Protein AF-A0A2N2D335-F1 (afdb_monomer_lite)

Secondary structure (DSSP, 8-state):
--B-TTT--BS---EEEEEEE-SSSEEEEEEE-SSHHHHHHHHHHHHHHHHHHHHHHHHHHHHHHHHHHHTTSSS-HHHHHHHHHHHHHHHHHHS-PPPHHHHHHH-HHHHHHHHHHHHHHHHHHHHHHHHHHHH-

Structure (mmCIF, N/CA/C/O backbone):
data_AF-A0A2N2D335-F1
#
_entry.id   AF-A0A2N2D335-F1
#
loop_
_atom_site.group_PDB
_atom_site.id
_atom_site.type_symbol
_atom_site.label_atom_id
_atom_site.label_alt_id
_atom_site.label_comp_id
_atom_site.label_asym_id
_atom_site.label_entity_id
_atom_site.label_seq_id
_atom_site.pdbx_PDB_ins_code
_atom_site.Cartn_x
_atom_site.Cartn_y
_atom_site.Cartn_z
_atom_site.occupancy
_atom_site.B_iso_or_equiv
_atom_site.auth_seq_id
_atom_site.auth_comp_id
_atom_site.auth_asym_id
_atom_site.auth_atom_id
_atom_site.pdbx_PDB_model_num
ATOM 1 N N . MET A 1 1 ? -6.317 -11.931 22.186 1.00 62.03 1 MET A N 1
ATOM 2 C CA . MET A 1 1 ? -6.457 -10.500 22.528 1.00 62.03 1 MET A CA 1
ATOM 3 C C . MET A 1 1 ? -6.885 -9.747 21.286 1.00 62.03 1 MET A C 1
ATOM 5 O O . MET A 1 1 ? -6.186 -9.820 20.280 1.00 62.03 1 MET A O 1
ATOM 9 N N . THR A 1 2 ? -8.037 -9.089 21.341 1.00 86.69 2 THR A N 1
ATOM 10 C CA . THR A 1 2 ? -8.533 -8.193 20.288 1.00 86.69 2 THR A CA 1
ATOM 11 C C . THR A 1 2 ? -7.711 -6.905 20.291 1.00 86.69 2 THR A C 1
ATOM 13 O O . THR A 1 2 ? -7.331 -6.402 21.351 1.00 86.69 2 THR A O 1
ATOM 16 N N . LYS A 1 3 ? -7.369 -6.394 19.104 1.00 93.50 3 LYS A N 1
ATOM 17 C CA . LYS A 1 3 ? -6.548 -5.187 18.947 1.00 93.50 3 LYS A CA 1
ATOM 18 C C . LYS A 1 3 ? -7.247 -4.184 18.047 1.00 93.50 3 LYS A C 1
ATOM 20 O O . LYS A 1 3 ? -7.851 -4.573 17.054 1.00 93.50 3 LYS A O 1
ATOM 25 N N . CYS A 1 4 ? -7.111 -2.899 18.365 1.00 94.94 4 CYS A N 1
ATOM 26 C CA . CYS A 1 4 ? -7.604 -1.817 17.521 1.00 94.94 4 CYS A CA 1
ATOM 27 C C . CYS A 1 4 ? -6.955 -1.885 16.131 1.00 94.94 4 CYS A C 1
ATOM 29 O O . CYS A 1 4 ? -5.730 -1.807 16.019 1.00 94.94 4 CYS A O 1
ATOM 31 N N . ALA A 1 5 ? -7.764 -1.955 15.076 1.00 95.31 5 ALA A N 1
ATOM 32 C CA . ALA A 1 5 ? -7.294 -2.060 13.699 1.00 95.31 5 ALA A CA 1
ATOM 33 C C . ALA A 1 5 ? -6.491 -0.830 13.243 1.00 95.31 5 ALA A C 1
ATOM 35 O O . ALA A 1 5 ? -5.614 -0.949 12.393 1.00 95.31 5 ALA A O 1
ATOM 36 N N . TYR A 1 6 ? -6.741 0.349 13.822 1.00 96.62 6 TYR A N 1
ATOM 37 C CA . TYR A 1 6 ? -6.032 1.575 13.454 1.00 96.62 6 TYR A CA 1
ATOM 38 C C . TYR A 1 6 ? -4.702 1.754 14.196 1.00 96.62 6 TYR A C 1
ATOM 40 O O . TYR A 1 6 ? -3.648 1.895 13.572 1.00 96.62 6 TYR A O 1
ATOM 48 N N . CYS A 1 7 ? -4.744 1.757 15.533 1.00 95.69 7 CYS A N 1
ATOM 49 C CA . CYS A 1 7 ? -3.607 2.128 16.385 1.00 95.69 7 CYS A CA 1
ATOM 50 C C . CYS A 1 7 ? -2.917 0.945 17.081 1.00 95.69 7 CYS A C 1
ATOM 52 O O . CYS A 1 7 ? -1.893 1.151 17.733 1.00 95.69 7 CYS A O 1
ATOM 54 N N . ASN A 1 8 ? -3.449 -0.275 16.935 1.00 95.31 8 ASN A N 1
ATOM 55 C CA . ASN A 1 8 ? -2.905 -1.516 17.498 1.00 95.31 8 ASN A CA 1
ATOM 56 C C . ASN A 1 8 ? -2.914 -1.599 19.040 1.00 95.31 8 ASN A C 1
ATOM 58 O O . ASN A 1 8 ? -2.165 -2.377 19.630 1.00 95.31 8 ASN A O 1
ATOM 62 N N . LYS A 1 9 ? -3.753 -0.797 19.711 1.00 94.25 9 LYS A N 1
ATOM 63 C CA . LYS A 1 9 ? -3.988 -0.897 21.162 1.00 94.25 9 LYS A CA 1
ATOM 64 C C . LYS A 1 9 ? -4.703 -2.215 21.495 1.00 94.25 9 LYS A C 1
ATOM 66 O O . LYS A 1 9 ? -5.620 -2.590 20.765 1.00 94.25 9 LYS A O 1
ATOM 71 N N . SER A 1 10 ? -4.278 -2.906 22.553 1.00 93.50 10 SER A N 1
ATOM 72 C CA . SER A 1 10 ? -4.889 -4.158 23.020 1.00 93.50 10 SER A CA 1
ATOM 73 C C . SER A 1 10 ? -6.181 -3.926 23.808 1.00 93.50 10 SER A C 1
ATOM 75 O O . SER A 1 10 ? -6.485 -2.793 24.187 1.00 93.50 10 SER A O 1
ATOM 77 N N . ASP A 1 11 ? -6.901 -5.024 24.047 1.00 90.06 11 ASP A N 1
ATOM 78 C CA . ASP A 1 11 ? -8.034 -5.128 24.977 1.00 90.06 11 ASP A CA 1
ATOM 79 C C . ASP A 1 11 ? -9.208 -4.231 24.569 1.00 90.06 11 ASP A C 1
ATOM 81 O O . ASP A 1 11 ? -9.671 -3.361 25.303 1.00 90.06 11 ASP A O 1
ATOM 85 N N . VAL A 1 12 ? -9.651 -4.436 23.326 1.00 91.38 12 VAL A N 1
ATOM 86 C CA . VAL A 1 12 ? -10.709 -3.657 22.678 1.00 91.38 12 VAL A CA 1
ATOM 87 C C . VAL A 1 12 ? -11.931 -4.531 22.428 1.00 91.38 12 VAL A C 1
ATOM 89 O O . VAL A 1 12 ? -11.823 -5.572 21.784 1.00 91.38 12 VAL A O 1
ATOM 92 N N . GLU A 1 13 ? -13.098 -4.089 22.879 1.00 88.69 13 GLU A N 1
ATOM 93 C CA . GLU A 1 13 ? -14.353 -4.835 22.714 1.00 88.69 13 GLU A CA 1
ATOM 94 C C . GLU A 1 13 ? -15.239 -4.272 21.595 1.00 88.69 13 GLU A C 1
ATOM 96 O O . GLU A 1 13 ? -15.959 -5.025 20.938 1.00 88.69 13 GLU A O 1
ATOM 101 N N . SER A 1 14 ? -15.151 -2.966 21.326 1.00 94.06 14 SER A N 1
ATOM 102 C CA . SER A 1 14 ? -15.949 -2.312 20.288 1.00 94.06 14 SER A CA 1
ATOM 103 C C . SER A 1 14 ? -15.560 -2.802 18.896 1.00 94.06 14 SER A C 1
ATOM 105 O O . SER A 1 14 ? -14.374 -2.858 18.555 1.00 94.06 14 SER A O 1
ATOM 107 N N . ARG A 1 15 ? -16.572 -3.123 18.083 1.00 95.00 15 ARG A N 1
ATOM 108 C CA . ARG A 1 15 ? -16.418 -3.640 16.720 1.00 95.00 15 ARG A CA 1
ATOM 109 C C . ARG A 1 15 ? -17.351 -2.941 15.739 1.00 95.00 15 ARG A C 1
ATOM 111 O O . ARG A 1 15 ? -18.461 -2.563 16.104 1.00 95.00 15 ARG A O 1
ATOM 118 N N . VAL A 1 16 ? -16.913 -2.838 14.494 1.00 95.62 16 VAL A N 1
ATOM 119 C CA . VAL A 1 16 ? -17.704 -2.373 13.353 1.00 95.62 16 VAL A CA 1
ATOM 120 C C . VAL A 1 16 ? -17.480 -3.327 12.185 1.00 95.62 16 VAL A C 1
ATOM 122 O O . VAL A 1 16 ? -16.367 -3.819 12.008 1.00 95.62 16 VAL A O 1
ATOM 125 N N . SER A 1 17 ? -18.522 -3.595 11.402 1.00 95.88 17 SER A N 1
ATOM 126 C CA . SER A 1 17 ? -18.404 -4.371 10.167 1.00 95.88 17 SER A CA 1
ATOM 127 C C . SER A 1 17 ? -18.456 -3.415 8.983 1.00 95.88 17 SER A C 1
ATOM 129 O O . SER A 1 17 ? -19.416 -2.656 8.849 1.00 95.88 17 SER A O 1
ATOM 131 N N . ILE A 1 18 ? -17.406 -3.402 8.163 1.00 95.25 18 ILE A N 1
ATOM 132 C CA . ILE A 1 18 ? -17.274 -2.482 7.028 1.00 95.25 18 ILE A CA 1
ATOM 133 C C . ILE A 1 18 ? -17.039 -3.290 5.756 1.00 95.25 18 ILE A C 1
ATOM 135 O O . ILE A 1 18 ? -16.137 -4.128 5.696 1.00 95.25 18 ILE A O 1
ATOM 139 N N . ASN A 1 19 ? -17.813 -2.997 4.711 1.00 94.88 19 ASN A N 1
ATOM 140 C CA . ASN A 1 19 ? -17.612 -3.576 3.388 1.00 94.88 19 ASN A CA 1
ATOM 141 C C . ASN A 1 19 ? -16.375 -2.956 2.723 1.00 94.88 19 ASN A C 1
ATOM 143 O O . ASN A 1 19 ? -16.421 -1.823 2.239 1.00 94.88 19 ASN A O 1
ATOM 147 N N . THR A 1 20 ? -15.250 -3.670 2.704 1.00 94.12 20 THR A N 1
ATOM 148 C CA . THR A 1 20 ? -13.989 -3.161 2.142 1.00 94.12 20 THR A CA 1
ATOM 149 C C . THR A 1 20 ? -13.161 -4.262 1.483 1.00 94.12 20 THR A C 1
ATOM 151 O O . THR A 1 20 ? -13.501 -5.446 1.547 1.00 94.12 20 THR A O 1
ATOM 154 N N . TRP A 1 21 ? -12.090 -3.878 0.787 1.00 90.88 21 TRP A N 1
ATOM 155 C CA . TRP A 1 21 ? -11.213 -4.819 0.090 1.00 90.88 21 TRP A CA 1
ATOM 156 C C . TRP A 1 21 ? -10.351 -5.629 1.056 1.00 90.88 21 TRP A C 1
ATOM 158 O O . TRP A 1 21 ? -9.697 -5.075 1.937 1.00 90.88 21 TRP A O 1
ATOM 168 N N . ASP A 1 22 ? -10.289 -6.940 0.838 1.00 85.50 22 ASP A N 1
ATOM 169 C CA . ASP A 1 22 ? -9.398 -7.870 1.552 1.00 85.50 22 ASP A CA 1
ATOM 170 C C . ASP A 1 22 ? -8.152 -8.261 0.728 1.00 85.50 22 ASP A C 1
ATOM 172 O O . ASP A 1 22 ? -7.386 -9.143 1.108 1.00 85.50 22 ASP A O 1
ATOM 176 N N . GLY A 1 23 ? -7.952 -7.618 -0.426 1.00 77.44 23 GLY A N 1
ATOM 177 C CA . GLY A 1 23 ? -6.904 -7.942 -1.399 1.00 77.44 23 GLY A CA 1
ATOM 178 C C . GLY A 1 23 ? -7.362 -8.841 -2.553 1.00 77.44 23 GLY A C 1
ATOM 179 O O . GLY A 1 23 ? -6.722 -8.827 -3.600 1.00 77.44 23 GLY A O 1
ATOM 180 N N . LEU A 1 24 ? -8.486 -9.549 -2.417 1.00 80.62 24 LEU A N 1
ATOM 181 C CA . LEU A 1 24 ? -9.087 -10.370 -3.478 1.00 80.62 24 LEU A CA 1
ATOM 182 C C . LEU A 1 24 ? -10.418 -9.787 -3.967 1.00 80.62 24 LEU A C 1
ATOM 184 O O . LEU A 1 24 ? -10.712 -9.808 -5.161 1.00 80.62 24 LEU A O 1
ATOM 188 N N . GLY A 1 25 ? -11.220 -9.240 -3.056 1.00 85.94 25 GLY A N 1
ATOM 189 C CA . GLY A 1 25 ? -12.528 -8.676 -3.362 1.00 85.94 25 GLY A CA 1
ATOM 190 C C . GLY A 1 25 ? -13.073 -7.817 -2.229 1.00 85.94 25 GLY A C 1
ATOM 191 O O . GLY A 1 25 ? -12.456 -7.680 -1.174 1.00 85.94 25 GLY A O 1
ATOM 192 N N . ARG A 1 26 ? -14.248 -7.221 -2.452 1.00 90.31 26 ARG A N 1
ATOM 193 C CA . ARG A 1 26 ? -14.984 -6.516 -1.399 1.00 90.31 26 ARG A CA 1
ATOM 194 C C . ARG A 1 26 ? -15.819 -7.500 -0.600 1.00 90.31 26 ARG A C 1
ATOM 196 O O . ARG A 1 26 ? -16.618 -8.232 -1.182 1.00 90.31 26 ARG A O 1
ATOM 203 N N . ARG A 1 27 ? -15.639 -7.493 0.715 1.00 93.00 27 ARG A N 1
ATOM 204 C CA . ARG A 1 27 ? -16.410 -8.287 1.673 1.00 93.00 27 ARG A CA 1
ATOM 205 C C . ARG A 1 27 ? -16.574 -7.493 2.960 1.00 93.00 27 ARG A C 1
ATOM 207 O O . ARG A 1 27 ? -15.800 -6.569 3.216 1.00 93.00 27 ARG A O 1
ATOM 214 N N . ASP A 1 28 ? -17.567 -7.862 3.752 1.00 94.06 28 ASP A N 1
ATOM 215 C CA . ASP A 1 28 ? -17.723 -7.309 5.092 1.00 94.06 28 ASP A CA 1
ATOM 216 C C . ASP A 1 28 ? -16.590 -7.831 5.977 1.00 94.06 28 ASP A C 1
ATOM 218 O O . ASP A 1 28 ? -16.331 -9.035 6.046 1.00 94.06 28 ASP A O 1
ATOM 222 N N . GLN A 1 29 ? -15.861 -6.899 6.584 1.00 91.62 29 GLN A N 1
ATOM 223 C CA . GLN A 1 29 ? -14.736 -7.172 7.464 1.00 91.62 29 GLN A CA 1
ATOM 224 C C . GLN A 1 29 ? -14.996 -6.530 8.820 1.00 91.62 29 GLN A C 1
ATOM 226 O O . GLN A 1 29 ? -15.347 -5.351 8.903 1.00 91.62 29 GLN A O 1
ATOM 231 N N . ASP A 1 30 ? -14.781 -7.307 9.877 1.00 93.12 30 ASP A N 1
ATOM 232 C CA . ASP A 1 30 ? -14.923 -6.827 11.244 1.00 93.12 30 ASP A CA 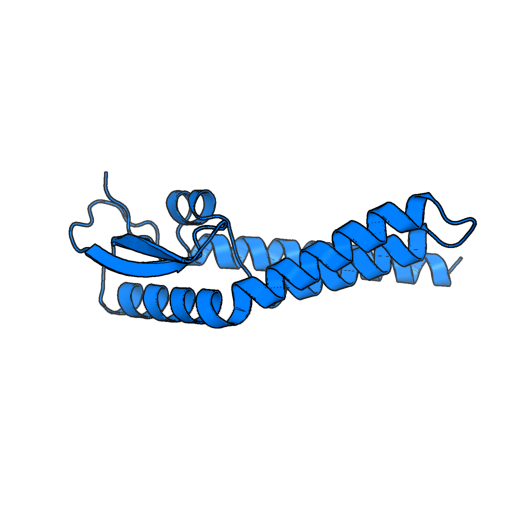1
ATOM 233 C C . ASP A 1 30 ? -13.632 -6.145 11.708 1.00 93.12 30 ASP A C 1
ATOM 235 O O . ASP A 1 30 ? -12.556 -6.750 11.755 1.00 93.12 30 ASP A O 1
ATOM 239 N N . PHE A 1 31 ? -13.752 -4.879 12.098 1.00 94.19 31 PHE A N 1
ATOM 240 C CA . PHE A 1 31 ? -12.675 -4.078 12.662 1.00 94.19 31 PHE A CA 1
ATOM 241 C C . PHE A 1 31 ? -12.972 -3.735 14.117 1.00 94.19 31 PHE A C 1
ATOM 243 O O . PHE A 1 31 ? -14.050 -3.245 14.451 1.00 94.19 31 PHE A O 1
ATOM 250 N N . TYR A 1 32 ? -11.985 -3.936 14.988 1.00 95.69 32 TYR A N 1
ATOM 251 C CA . TYR A 1 32 ? -12.042 -3.475 16.374 1.00 95.69 32 TYR A CA 1
ATOM 252 C C . TYR A 1 32 ? -11.473 -2.057 16.487 1.00 95.69 32 TYR A C 1
ATOM 254 O O . TYR A 1 32 ? -10.471 -1.741 15.839 1.00 95.69 32 TYR A O 1
ATOM 262 N N . TYR A 1 33 ? -12.059 -1.205 17.329 1.00 96.00 33 TYR A N 1
ATOM 263 C CA . TYR A 1 33 ? -11.635 0.193 17.487 1.00 96.00 33 TYR A CA 1
ATOM 264 C C . TYR A 1 33 ? -11.696 0.665 18.945 1.00 96.00 33 TYR A C 1
ATOM 266 O O . TYR A 1 33 ? -12.579 0.279 19.697 1.00 96.00 33 TYR A O 1
ATOM 274 N N . CYS A 1 34 ? -10.751 1.511 19.367 1.00 95.38 34 CYS A N 1
ATOM 275 C CA . CYS A 1 34 ? -10.652 1.950 20.769 1.00 95.38 34 CYS A CA 1
ATOM 276 C C . CYS A 1 34 ? -11.247 3.339 21.058 1.00 95.38 34 CYS A C 1
ATOM 278 O O . CYS A 1 34 ? -11.272 3.757 22.212 1.00 95.38 34 CYS A O 1
ATOM 280 N N . SER A 1 35 ? -11.634 4.094 20.029 1.00 95.56 35 SER A N 1
ATOM 281 C CA . SER A 1 35 ? -12.255 5.418 20.151 1.00 95.56 35 SER A CA 1
ATOM 282 C C . SER A 1 35 ? -12.968 5.802 18.857 1.00 95.56 35 SER A C 1
ATOM 284 O O . SER A 1 35 ? -12.612 5.296 17.791 1.00 95.56 35 SER A O 1
ATOM 286 N N . ASP A 1 36 ? -13.894 6.759 18.927 1.00 96.62 36 ASP A N 1
ATOM 287 C CA . ASP A 1 36 ? -14.615 7.284 17.753 1.00 96.62 36 ASP A CA 1
ATOM 288 C C . ASP A 1 36 ? -13.692 7.956 16.729 1.00 96.62 36 ASP A C 1
ATOM 290 O O . ASP A 1 36 ? -14.029 8.086 15.556 1.00 96.62 36 ASP A O 1
ATOM 294 N N . VAL A 1 37 ? -12.512 8.404 17.168 1.00 96.81 37 VAL A N 1
ATOM 295 C CA . VAL A 1 37 ? -11.467 8.907 16.268 1.00 96.81 37 VAL A CA 1
ATOM 296 C C . VAL A 1 37 ? -10.873 7.753 15.463 1.00 96.81 37 VAL A C 1
ATOM 298 O O . VAL A 1 37 ? -10.743 7.860 14.253 1.00 96.81 37 VAL A O 1
ATOM 301 N N . CYS A 1 38 ? -10.554 6.627 16.112 1.00 96.50 38 CYS A N 1
ATOM 302 C CA . CYS A 1 38 ? -10.039 5.454 15.402 1.00 96.50 38 CYS A CA 1
ATOM 303 C C . CYS A 1 38 ? -11.091 4.848 14.471 1.00 96.50 38 CYS A C 1
ATOM 305 O O . CYS A 1 38 ? -10.721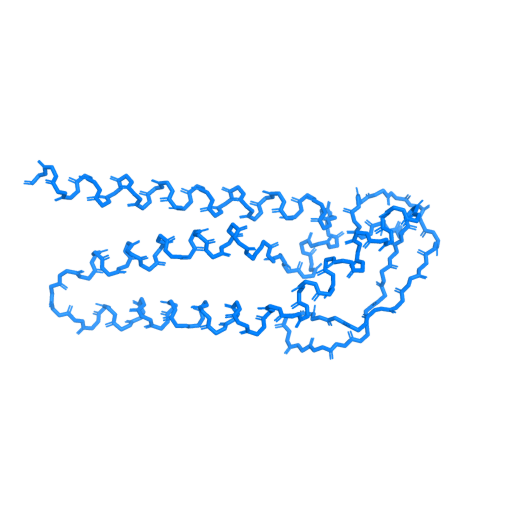 4.365 13.411 1.00 96.50 38 CYS A O 1
ATOM 307 N N . LEU A 1 39 ? -12.370 4.867 14.860 1.00 97.12 39 LEU A N 1
ATOM 308 C CA . LEU A 1 39 ? -13.465 4.411 14.005 1.00 97.12 39 LEU A CA 1
ATOM 309 C C . LEU A 1 39 ? -13.522 5.222 12.707 1.00 97.12 39 LEU A C 1
ATOM 311 O O . LEU A 1 39 ? -13.420 4.636 11.634 1.00 97.12 39 LEU A O 1
ATOM 315 N N . ARG A 1 40 ? -13.576 6.556 12.817 1.00 97.75 40 ARG A N 1
ATOM 316 C CA . ARG A 1 40 ? -13.584 7.456 11.655 1.00 97.75 40 ARG A CA 1
ATOM 317 C C . ARG A 1 40 ? -12.388 7.231 10.738 1.00 97.75 40 ARG A C 1
ATOM 319 O O . ARG A 1 40 ? -12.549 7.084 9.540 1.00 97.75 40 ARG A O 1
ATOM 326 N N . GLU A 1 41 ? -11.194 7.093 11.304 1.00 97.81 41 GLU A N 1
ATOM 327 C CA . GLU A 1 41 ? -9.988 6.826 10.515 1.00 97.81 41 GLU A CA 1
ATOM 328 C C . GLU A 1 41 ? -10.018 5.460 9.797 1.00 97.81 41 GLU A C 1
ATOM 330 O O . GLU A 1 41 ? -9.466 5.319 8.705 1.00 97.81 41 GLU A O 1
ATOM 335 N N . ILE A 1 42 ? -10.647 4.437 10.391 1.00 96.75 42 ILE A N 1
ATOM 336 C CA . ILE A 1 42 ? -10.844 3.128 9.744 1.00 96.75 42 ILE A CA 1
ATOM 337 C C . ILE A 1 42 ? -11.852 3.250 8.599 1.00 96.75 42 ILE A C 1
ATOM 339 O O . ILE A 1 42 ? -11.624 2.670 7.535 1.00 96.75 42 ILE A O 1
ATOM 343 N N . GLU A 1 43 ? -12.947 3.980 8.807 1.00 97.38 43 GLU A N 1
ATOM 344 C CA . GLU A 1 43 ? -13.974 4.238 7.793 1.00 97.38 43 GLU A CA 1
ATOM 345 C C . GLU A 1 43 ? -13.392 5.024 6.616 1.00 97.38 43 GLU A C 1
ATOM 347 O O . GLU A 1 43 ? -13.468 4.548 5.483 1.00 97.38 43 GLU A O 1
ATOM 352 N N . ASP A 1 44 ? -12.698 6.132 6.884 1.00 97.75 44 ASP A N 1
ATOM 353 C CA . ASP A 1 44 ? -12.035 6.969 5.879 1.00 97.75 44 ASP A CA 1
ATOM 354 C C . ASP A 1 44 ? -11.002 6.164 5.078 1.00 97.75 44 ASP A C 1
ATOM 356 O O . ASP A 1 44 ? -10.950 6.222 3.845 1.00 97.75 44 ASP A O 1
ATOM 360 N N . PHE A 1 45 ? -10.185 5.354 5.763 1.00 96.50 45 PHE A N 1
ATOM 361 C CA . PHE A 1 45 ? -9.232 4.470 5.097 1.00 96.50 45 PHE A CA 1
ATOM 362 C C . PHE A 1 45 ? -9.940 3.422 4.231 1.00 96.50 45 PHE A C 1
ATOM 364 O O . PHE A 1 45 ? -9.530 3.178 3.094 1.00 96.50 45 PHE A O 1
ATOM 371 N N . SER A 1 46 ? -11.010 2.812 4.740 1.00 95.88 46 SER A N 1
ATOM 372 C CA . SER A 1 46 ? -11.780 1.793 4.023 1.00 95.88 46 SER A CA 1
ATOM 373 C C . SER A 1 46 ? -12.475 2.369 2.795 1.00 95.88 46 SER A C 1
ATOM 375 O O . SER A 1 46 ? -12.464 1.746 1.732 1.00 95.88 46 SER A O 1
ATOM 377 N N . GLU A 1 47 ? -13.025 3.576 2.897 1.00 96.75 47 GLU A N 1
ATOM 378 C CA . GLU A 1 47 ? -13.599 4.296 1.770 1.00 96.75 47 GLU A CA 1
ATOM 379 C C . GLU A 1 47 ? -12.526 4.627 0.726 1.00 96.75 47 GLU A C 1
ATOM 381 O O . GLU A 1 47 ? -12.702 4.352 -0.466 1.00 96.75 47 GLU A O 1
ATOM 386 N N . TYR A 1 48 ? -11.369 5.123 1.166 1.00 96.25 48 TYR A N 1
ATOM 387 C CA . TYR A 1 48 ? -10.254 5.430 0.280 1.00 96.25 48 TYR A CA 1
ATOM 388 C C . TYR A 1 48 ? -9.751 4.189 -0.477 1.00 96.25 48 TYR A C 1
ATOM 390 O O . TYR A 1 48 ? -9.554 4.237 -1.700 1.00 96.25 48 TYR A O 1
ATOM 398 N N . VAL A 1 49 ? -9.605 3.059 0.223 1.00 95.12 49 VAL A N 1
ATOM 399 C CA . VAL A 1 49 ? -9.300 1.747 -0.365 1.00 95.12 49 VAL A CA 1
ATOM 400 C C . VAL A 1 49 ? -10.398 1.351 -1.350 1.00 95.12 49 VAL A C 1
ATOM 402 O O . VAL A 1 49 ? -10.108 0.988 -2.486 1.00 95.12 49 VAL A O 1
ATOM 405 N N . ASN A 1 50 ? -11.669 1.479 -0.983 1.00 94.44 50 ASN A N 1
ATOM 406 C CA . ASN A 1 50 ? -12.782 1.127 -1.855 1.00 94.44 50 ASN A CA 1
ATOM 407 C C . ASN A 1 50 ? -12.785 1.902 -3.170 1.00 94.44 50 ASN A C 1
ATOM 409 O O . ASN A 1 50 ? -13.016 1.294 -4.221 1.00 94.44 50 ASN A O 1
ATOM 413 N N . GLN A 1 51 ? -12.514 3.202 -3.131 1.00 95.25 51 GLN A N 1
ATOM 414 C CA . GLN A 1 51 ? -12.490 4.051 -4.318 1.00 95.25 51 GLN A CA 1
ATOM 415 C C . GLN A 1 51 ? -11.272 3.776 -5.217 1.00 95.25 51 GLN A C 1
ATOM 417 O O . GLN A 1 51 ? -11.363 3.912 -6.440 1.00 95.25 51 GLN A O 1
ATOM 422 N N . ASN A 1 52 ? -10.134 3.369 -4.641 1.00 95.50 52 ASN A N 1
ATOM 423 C CA . ASN A 1 52 ? -8.852 3.375 -5.351 1.00 95.50 52 ASN A CA 1
ATOM 424 C C . ASN A 1 52 ? -8.178 2.003 -5.521 1.00 95.50 52 ASN A C 1
ATOM 426 O O . ASN A 1 52 ? -7.317 1.881 -6.392 1.00 95.50 52 ASN A O 1
ATOM 430 N N . ALA A 1 53 ? -8.568 0.960 -4.781 1.00 91.31 53 ALA A N 1
ATOM 431 C CA . ALA A 1 53 ? -7.906 -0.351 -4.802 1.00 91.31 53 ALA A CA 1
ATOM 432 C C . ALA A 1 53 ? -7.843 -0.964 -6.206 1.00 91.31 53 ALA A C 1
ATOM 434 O O . ALA A 1 53 ? -6.784 -1.416 -6.630 1.00 91.31 53 ALA A O 1
ATOM 435 N N . LYS A 1 54 ? -8.939 -0.903 -6.978 1.00 91.12 54 LYS A N 1
ATOM 436 C CA . LYS A 1 54 ? -8.941 -1.396 -8.369 1.00 91.12 54 LYS A CA 1
ATOM 437 C C . LYS A 1 54 ? -7.923 -0.659 -9.238 1.00 91.12 54 LYS A C 1
ATOM 439 O O . LYS A 1 54 ? -7.207 -1.291 -10.004 1.00 91.12 54 LYS A O 1
ATOM 444 N N . ARG A 1 55 ? -7.845 0.672 -9.113 1.00 92.62 55 ARG A N 1
ATOM 445 C CA . ARG A 1 55 ? -6.890 1.492 -9.875 1.00 92.62 55 ARG A CA 1
ATOM 446 C C . ARG A 1 55 ? -5.458 1.131 -9.497 1.00 92.62 55 ARG A C 1
ATOM 448 O O . ARG A 1 55 ? -4.645 0.910 -10.384 1.00 92.62 55 ARG A O 1
ATOM 455 N N . PHE A 1 56 ? -5.178 1.016 -8.200 1.00 93.12 56 PHE A N 1
ATOM 456 C CA . PHE A 1 56 ? -3.877 0.585 -7.696 1.00 93.12 56 PHE A CA 1
ATOM 457 C C . PHE A 1 56 ? -3.472 -0.784 -8.258 1.00 93.12 56 PHE A C 1
ATOM 459 O O . PHE A 1 56 ? -2.394 -0.900 -8.831 1.00 93.12 56 PHE A O 1
ATOM 466 N N . LEU A 1 57 ? -4.353 -1.787 -8.182 1.00 91.75 57 LEU A N 1
ATOM 467 C CA . LEU A 1 57 ? -4.084 -3.131 -8.704 1.00 91.75 57 LEU A CA 1
ATOM 468 C C . LEU A 1 57 ? -3.822 -3.134 -10.214 1.00 91.75 57 LEU A C 1
ATOM 470 O O . LEU A 1 57 ? -2.899 -3.806 -10.666 1.00 91.75 57 LEU A O 1
ATOM 474 N N . VAL A 1 58 ? -4.584 -2.357 -10.990 1.00 93.38 58 VAL A N 1
ATOM 475 C CA . VAL A 1 58 ? -4.350 -2.210 -12.435 1.00 93.38 58 VAL A CA 1
ATOM 476 C C . VAL A 1 58 ? -2.980 -1.588 -12.705 1.00 93.38 58 VAL A C 1
ATOM 478 O O . VAL A 1 58 ? -2.234 -2.118 -13.522 1.00 93.38 58 VAL A O 1
ATOM 481 N N . PHE A 1 59 ? -2.612 -0.510 -12.005 1.00 94.25 59 PHE A N 1
ATOM 482 C CA . PHE A 1 59 ? -1.299 0.116 -12.181 1.00 94.25 59 PHE A CA 1
ATOM 483 C C . PHE A 1 59 ? -0.152 -0.823 -11.807 1.00 94.25 59 PHE A C 1
ATOM 485 O O . PHE A 1 59 ? 0.791 -0.951 -12.581 1.00 94.25 59 PHE A O 1
ATOM 492 N N . VAL A 1 60 ? -0.244 -1.515 -10.668 1.00 92.44 60 VAL A N 1
ATOM 493 C CA . VAL A 1 60 ? 0.757 -2.516 -10.267 1.00 92.44 60 VAL A CA 1
ATOM 494 C C . VAL A 1 60 ? 0.854 -3.625 -11.315 1.00 92.44 60 VAL A C 1
ATOM 496 O O . VAL A 1 60 ? 1.958 -3.987 -11.711 1.00 92.44 60 VAL A O 1
ATOM 499 N N . GLY A 1 61 ? -0.278 -4.117 -11.826 1.00 92.69 61 GLY A N 1
ATOM 500 C CA . GLY A 1 61 ? -0.307 -5.124 -12.886 1.00 92.69 61 GLY A CA 1
ATOM 501 C C . GLY A 1 61 ? 0.390 -4.662 -14.168 1.00 92.69 61 GLY A C 1
ATOM 502 O O . GLY A 1 61 ? 1.207 -5.397 -14.715 1.00 92.69 61 GLY A O 1
ATOM 503 N N . VAL A 1 62 ? 0.130 -3.429 -14.615 1.00 93.31 62 VAL A N 1
ATOM 504 C CA . VAL A 1 62 ? 0.791 -2.834 -15.791 1.00 93.31 62 VAL A CA 1
ATOM 505 C C . VAL A 1 62 ? 2.297 -2.680 -15.564 1.00 93.31 62 VAL A C 1
ATOM 507 O O . VAL A 1 62 ? 3.078 -3.013 -16.454 1.00 93.31 62 VAL A O 1
ATOM 510 N N . ILE A 1 63 ? 2.717 -2.234 -14.377 1.00 92.88 63 ILE A N 1
ATOM 511 C CA . ILE A 1 63 ? 4.135 -2.097 -14.009 1.00 92.88 63 ILE A CA 1
ATOM 512 C C . ILE A 1 63 ? 4.832 -3.459 -14.060 1.00 92.88 63 ILE A C 1
ATOM 514 O O . ILE A 1 63 ? 5.830 -3.605 -14.763 1.00 92.88 63 ILE A O 1
ATOM 518 N N . VAL A 1 64 ? 4.290 -4.472 -13.380 1.00 91.31 64 VAL A N 1
ATOM 519 C CA . VAL A 1 64 ? 4.867 -5.826 -13.362 1.00 91.31 64 VAL A CA 1
ATOM 520 C C . VAL A 1 64 ? 4.946 -6.397 -14.776 1.00 91.31 64 VAL A C 1
ATOM 522 O O . VAL A 1 64 ? 5.987 -6.909 -15.176 1.00 91.31 64 VAL A O 1
ATOM 525 N N . LEU A 1 65 ? 3.884 -6.247 -15.569 1.00 90.88 65 LEU A N 1
ATOM 526 C CA . LEU A 1 65 ? 3.860 -6.708 -16.952 1.00 90.88 65 LEU A CA 1
ATOM 527 C C . LEU A 1 65 ? 4.933 -6.008 -17.804 1.00 90.88 65 LEU A C 1
ATOM 529 O O . LEU A 1 65 ? 5.641 -6.670 -18.562 1.00 90.88 65 LEU A O 1
ATOM 533 N N . SER A 1 66 ? 5.107 -4.693 -17.638 1.00 87.94 66 SER A N 1
ATOM 534 C CA . SER A 1 66 ? 6.147 -3.930 -18.339 1.00 87.94 66 SER A CA 1
ATOM 535 C C . SER A 1 66 ? 7.563 -4.405 -17.995 1.00 87.94 66 SER A C 1
ATOM 537 O O . SER A 1 66 ? 8.405 -4.506 -18.885 1.00 87.94 66 SER A O 1
ATOM 539 N N . MET A 1 67 ? 7.805 -4.774 -16.731 1.00 85.69 67 MET A N 1
ATOM 540 C CA . MET A 1 67 ? 9.086 -5.321 -16.279 1.00 85.69 67 MET A CA 1
ATOM 541 C C . MET A 1 67 ? 9.334 -6.728 -16.830 1.00 85.69 67 MET A C 1
ATOM 543 O O . MET A 1 67 ? 10.467 -7.083 -17.127 1.00 85.69 67 MET A O 1
ATOM 547 N N . VAL A 1 68 ? 8.294 -7.548 -16.999 1.00 87.19 68 VAL A N 1
ATOM 548 C CA . VAL A 1 68 ? 8.440 -8.872 -17.622 1.00 87.19 68 VAL A CA 1
ATOM 549 C C . VAL A 1 68 ? 8.801 -8.725 -19.102 1.00 87.19 68 VAL A C 1
ATOM 551 O O . VAL A 1 68 ? 9.759 -9.348 -19.557 1.00 87.19 68 VAL A O 1
ATOM 554 N N . PHE A 1 69 ? 8.095 -7.865 -19.842 1.00 86.12 69 PHE A N 1
ATOM 555 C CA . PHE A 1 69 ? 8.349 -7.664 -21.272 1.00 86.12 69 PHE A CA 1
ATOM 556 C C . PHE A 1 69 ? 9.698 -7.005 -21.577 1.00 86.12 69 PHE A C 1
ATOM 558 O O . PHE A 1 69 ? 10.280 -7.301 -22.620 1.00 86.12 69 PHE A O 1
ATOM 565 N N . SER A 1 70 ? 10.232 -6.162 -20.685 1.00 84.06 70 SER A N 1
ATOM 566 C CA . SER A 1 70 ? 11.535 -5.520 -20.903 1.00 84.06 70 SER A CA 1
ATOM 567 C C . SER A 1 70 ? 12.695 -6.520 -20.977 1.00 84.06 70 SER A C 1
ATOM 569 O O . SER A 1 70 ? 13.672 -6.248 -21.667 1.00 84.06 70 SER A O 1
ATOM 571 N N . ASN A 1 71 ? 12.570 -7.704 -20.366 1.00 78.31 71 ASN A N 1
ATOM 572 C CA . ASN A 1 71 ? 13.574 -8.772 -20.466 1.00 78.31 71 ASN A CA 1
ATOM 573 C C . ASN A 1 71 ? 13.684 -9.380 -21.877 1.00 78.31 71 ASN A C 1
ATOM 575 O O . ASN A 1 71 ? 14.694 -10.000 -22.196 1.00 78.31 71 ASN A O 1
ATOM 579 N N . GLY A 1 72 ? 12.654 -9.233 -22.717 1.00 78.31 72 GLY A N 1
ATOM 580 C CA . GLY A 1 72 ? 12.635 -9.762 -24.085 1.00 78.31 72 GLY A CA 1
ATOM 581 C C . GLY A 1 72 ? 13.117 -8.779 -25.156 1.00 78.31 72 GLY A C 1
ATOM 582 O O . GLY A 1 72 ? 13.145 -9.143 -26.331 1.00 78.31 72 GLY A O 1
ATOM 583 N N . LEU A 1 73 ? 13.457 -7.538 -24.787 1.00 76.75 73 LEU A N 1
ATOM 584 C CA . LEU A 1 73 ? 13.801 -6.471 -25.729 1.00 76.75 73 LEU A CA 1
ATOM 585 C C . LEU A 1 73 ? 15.324 -6.236 -25.792 1.00 76.75 73 LEU A C 1
ATOM 587 O O . LEU A 1 73 ? 15.963 -6.109 -24.747 1.00 76.75 73 LEU A O 1
ATOM 591 N N . PRO A 1 74 ? 15.927 -6.129 -26.993 1.00 71.25 74 PRO A N 1
ATOM 592 C CA . PRO A 1 74 ? 17.315 -5.698 -27.130 1.00 71.25 74 PRO A CA 1
ATOM 593 C C . PRO A 1 74 ? 17.453 -4.184 -26.866 1.00 71.25 74 PRO A C 1
ATOM 595 O O . PRO A 1 74 ? 16.779 -3.374 -27.499 1.00 71.25 74 PRO A O 1
ATOM 598 N N . GLY A 1 75 ? 18.366 -3.803 -25.962 1.00 73.38 75 GLY A N 1
ATOM 599 C CA . GLY A 1 75 ? 18.662 -2.405 -25.589 1.00 73.38 75 GLY A CA 1
ATOM 600 C C . GLY A 1 75 ? 17.834 -1.861 -24.409 1.00 73.38 75 GLY A C 1
ATOM 601 O O . GLY A 1 75 ? 16.804 -2.429 -24.077 1.00 73.38 75 GLY A O 1
ATOM 602 N N . ASN A 1 76 ? 18.321 -0.787 -23.756 1.00 69.62 76 ASN A N 1
ATOM 603 C CA . ASN A 1 76 ? 17.734 0.065 -22.684 1.00 69.62 76 ASN A CA 1
ATOM 604 C C . ASN A 1 76 ? 16.751 -0.550 -21.655 1.00 69.62 76 ASN A C 1
ATOM 606 O O . ASN A 1 76 ? 16.023 0.185 -20.983 1.00 69.62 76 ASN A O 1
ATOM 610 N N . ALA A 1 77 ? 16.745 -1.870 -21.466 1.00 79.44 77 ALA A N 1
ATOM 611 C CA . ALA A 1 77 ? 15.861 -2.561 -20.533 1.00 79.44 77 ALA A CA 1
ATOM 612 C C . ALA A 1 77 ? 16.042 -2.059 -19.091 1.00 79.44 77 ALA A C 1
ATOM 614 O O . ALA A 1 77 ? 15.064 -1.953 -18.354 1.00 79.44 77 ALA A O 1
ATOM 615 N N . SER A 1 78 ? 17.265 -1.660 -18.722 1.00 83.12 78 SER A N 1
ATOM 616 C CA . SER A 1 78 ? 17.574 -1.031 -17.432 1.00 83.12 78 SER A CA 1
ATOM 617 C C . SER A 1 78 ? 16.775 0.253 -17.201 1.00 83.12 78 SER A C 1
ATOM 619 O O . SER A 1 78 ? 16.195 0.434 -16.136 1.00 83.12 78 SER A O 1
ATOM 621 N N . LEU A 1 79 ? 16.673 1.117 -18.212 1.00 85.44 79 LEU A N 1
ATOM 622 C CA . LEU A 1 79 ? 15.980 2.401 -18.108 1.00 85.44 79 LEU A CA 1
ATOM 623 C C . LEU A 1 79 ? 14.460 2.201 -17.989 1.00 85.44 79 LEU A C 1
ATOM 625 O O . LEU A 1 79 ? 13.808 2.868 -17.189 1.00 85.44 79 LEU A O 1
ATOM 629 N N . ILE A 1 80 ? 13.898 1.228 -18.717 1.00 86.31 80 ILE A N 1
ATOM 630 C CA . ILE A 1 80 ? 12.477 0.855 -18.606 1.00 86.31 80 ILE A CA 1
ATOM 631 C C . ILE A 1 80 ? 12.161 0.345 -17.197 1.00 86.31 80 ILE A C 1
ATOM 633 O O . ILE A 1 80 ? 11.183 0.784 -16.591 1.00 86.31 80 ILE A O 1
ATOM 637 N N . VAL A 1 81 ? 12.994 -0.555 -16.664 1.00 88.44 81 VAL A N 1
ATOM 638 C CA . VAL A 1 81 ? 12.824 -1.099 -15.309 1.00 88.44 81 VAL A CA 1
ATOM 639 C C . VAL A 1 81 ? 12.921 0.013 -14.265 1.00 88.44 81 VAL A C 1
ATOM 641 O O . VAL A 1 81 ? 12.076 0.063 -13.373 1.00 88.44 81 VAL A O 1
ATOM 644 N N . SER A 1 82 ? 13.856 0.952 -14.415 1.00 90.50 82 SER A N 1
ATOM 645 C CA . SER A 1 82 ? 13.994 2.070 -13.479 1.00 90.50 82 SER A CA 1
ATOM 646 C C . SER A 1 82 ? 12.841 3.064 -13.522 1.00 90.50 82 SER A C 1
ATOM 648 O O . SER A 1 82 ? 12.353 3.492 -12.477 1.00 90.50 82 SER A O 1
ATOM 650 N N . ILE A 1 83 ? 12.323 3.396 -14.710 1.00 91.81 83 ILE A N 1
ATOM 651 C CA . ILE A 1 83 ? 11.105 4.215 -14.819 1.00 91.81 83 ILE A CA 1
ATOM 652 C C . ILE A 1 83 ? 9.924 3.490 -14.165 1.00 91.81 83 ILE A C 1
ATOM 654 O O . ILE A 1 83 ? 9.162 4.100 -13.413 1.00 91.81 83 ILE A O 1
ATOM 658 N N . ALA A 1 84 ? 9.773 2.188 -14.413 1.00 92.94 84 ALA A N 1
ATOM 659 C CA . ALA A 1 84 ? 8.716 1.384 -13.812 1.00 92.94 84 ALA A CA 1
ATOM 660 C C . ALA A 1 84 ? 8.839 1.339 -12.274 1.00 92.94 84 ALA A C 1
ATOM 662 O O . ALA A 1 84 ? 7.833 1.488 -11.574 1.00 92.94 84 ALA A O 1
ATOM 663 N N . GLY A 1 85 ? 10.061 1.217 -11.746 1.00 93.75 85 GLY A N 1
ATOM 664 C CA . GLY A 1 85 ? 10.367 1.307 -10.317 1.00 93.75 85 GLY A CA 1
ATOM 665 C C . GLY A 1 85 ? 10.023 2.675 -9.724 1.00 93.75 85 GLY A C 1
ATOM 666 O O . GLY A 1 85 ? 9.370 2.751 -8.682 1.00 93.75 85 GLY A O 1
ATOM 667 N N . LEU A 1 86 ? 10.360 3.765 -10.418 1.00 95.81 86 LEU A N 1
ATOM 668 C CA . LEU A 1 86 ? 10.035 5.124 -9.982 1.00 95.81 86 LEU A CA 1
ATOM 669 C C . LEU A 1 86 ? 8.518 5.332 -9.892 1.00 95.81 86 LEU A C 1
ATOM 671 O O . LEU A 1 86 ? 8.012 5.842 -8.889 1.00 95.81 86 LEU A O 1
ATOM 675 N N . ILE A 1 87 ? 7.782 4.892 -10.918 1.00 95.88 87 ILE A N 1
ATOM 676 C CA . ILE A 1 87 ? 6.316 4.945 -10.930 1.00 95.88 87 ILE A CA 1
ATOM 677 C C . ILE A 1 87 ? 5.755 4.119 -9.770 1.00 95.88 87 ILE A C 1
ATOM 679 O O . ILE A 1 87 ? 4.857 4.602 -9.084 1.00 95.88 87 ILE A O 1
ATOM 683 N N . LEU A 1 88 ? 6.293 2.923 -9.505 1.00 95.81 88 LEU A N 1
ATOM 684 C CA . LEU A 1 88 ? 5.880 2.087 -8.375 1.00 95.81 88 LEU A CA 1
ATOM 685 C C . LEU A 1 88 ? 6.101 2.789 -7.028 1.00 95.81 88 LEU A C 1
ATOM 687 O O . LEU A 1 88 ? 5.197 2.791 -6.193 1.00 95.81 88 LEU A O 1
ATOM 691 N N . GLY A 1 89 ? 7.256 3.429 -6.827 1.00 96.31 89 GLY A N 1
ATOM 692 C CA . GLY A 1 89 ? 7.547 4.202 -5.617 1.00 96.31 89 GLY A CA 1
ATOM 693 C C . GLY A 1 89 ? 6.524 5.319 -5.381 1.00 96.31 89 GLY A C 1
ATOM 694 O O . GLY A 1 89 ? 5.941 5.423 -4.298 1.00 96.31 89 GLY A O 1
ATOM 695 N N . ILE A 1 90 ? 6.213 6.094 -6.427 1.00 96.75 90 ILE A N 1
ATOM 696 C CA . ILE A 1 90 ? 5.164 7.130 -6.396 1.00 96.75 90 ILE A CA 1
ATOM 697 C C . ILE A 1 90 ? 3.788 6.510 -6.106 1.00 96.75 90 ILE A C 1
ATOM 699 O O . ILE A 1 90 ? 3.000 7.064 -5.332 1.00 96.75 90 ILE A O 1
ATOM 703 N N . LEU A 1 91 ? 3.499 5.349 -6.699 1.00 96.50 91 LEU A N 1
ATOM 704 C CA . LEU A 1 91 ? 2.244 4.630 -6.517 1.00 96.50 91 LEU A CA 1
ATOM 705 C C . LEU A 1 91 ? 2.028 4.240 -5.050 1.00 96.50 91 LEU A C 1
ATOM 707 O O . LEU A 1 91 ? 0.931 4.438 -4.537 1.00 96.50 91 LEU A O 1
ATOM 711 N N . LEU A 1 92 ? 3.065 3.739 -4.371 1.00 96.62 92 LEU A N 1
ATOM 712 C CA . LEU A 1 92 ? 3.022 3.346 -2.957 1.00 96.62 92 LEU A CA 1
ATOM 713 C C . LEU A 1 92 ? 2.892 4.547 -2.009 1.00 96.62 92 LEU A C 1
ATOM 715 O O . LEU A 1 92 ? 2.241 4.446 -0.971 1.00 96.62 92 LEU A O 1
ATOM 719 N N . ILE A 1 93 ? 3.456 5.704 -2.368 1.00 96.50 93 ILE A N 1
ATOM 720 C CA . ILE A 1 93 ? 3.246 6.947 -1.607 1.00 96.50 93 ILE A CA 1
ATOM 721 C C . ILE A 1 93 ? 1.780 7.390 -1.703 1.00 96.50 93 ILE A C 1
ATOM 723 O O . ILE A 1 93 ? 1.163 7.742 -0.691 1.00 96.50 93 ILE A O 1
ATOM 727 N N . LYS A 1 94 ? 1.229 7.374 -2.925 1.00 96.31 94 LYS A N 1
ATOM 728 C CA . LYS A 1 94 ? -0.140 7.817 -3.211 1.00 96.31 94 LYS A CA 1
ATOM 729 C C . LYS A 1 94 ? -1.180 6.854 -2.649 1.00 96.31 94 LYS A C 1
ATOM 731 O O . LYS A 1 94 ? -2.135 7.298 -2.026 1.00 96.31 94 LYS A O 1
ATOM 736 N N . TYR A 1 95 ? -0.972 5.557 -2.843 1.00 96.12 95 TYR A N 1
ATOM 737 C CA . TYR A 1 95 ? -1.849 4.476 -2.412 1.00 96.12 95 TYR A CA 1
ATOM 738 C C . TYR A 1 95 ? -1.101 3.589 -1.413 1.00 96.12 95 TYR A C 1
ATOM 740 O O . TYR A 1 95 ? -0.590 2.531 -1.787 1.00 96.12 95 TYR A O 1
ATOM 748 N N . PRO A 1 96 ? -1.013 4.003 -0.137 1.00 95.44 96 PRO A N 1
ATOM 749 C CA . PRO A 1 96 ? -0.238 3.297 0.874 1.00 95.44 96 PRO A CA 1
ATOM 750 C C . PRO A 1 96 ? -1.001 2.084 1.414 1.00 95.44 96 PRO A C 1
ATOM 752 O O . PRO A 1 96 ? -1.272 1.960 2.608 1.00 95.44 96 PRO A O 1
ATOM 755 N N . PHE A 1 97 ? -1.413 1.209 0.504 1.00 94.62 97 PHE A N 1
ATOM 756 C CA . PHE A 1 97 ? -2.172 0.014 0.810 1.00 94.62 97 PHE A CA 1
ATOM 757 C C . PHE A 1 97 ? -1.225 -1.070 1.296 1.00 94.62 97 PHE A C 1
ATOM 759 O O . PHE A 1 97 ? -0.319 -1.499 0.586 1.00 94.62 97 PHE A O 1
ATOM 766 N N . ALA A 1 98 ? -1.457 -1.517 2.523 1.00 92.06 98 ALA A N 1
ATOM 767 C CA . ALA A 1 98 ? -0.825 -2.700 3.073 1.00 92.06 98 ALA A CA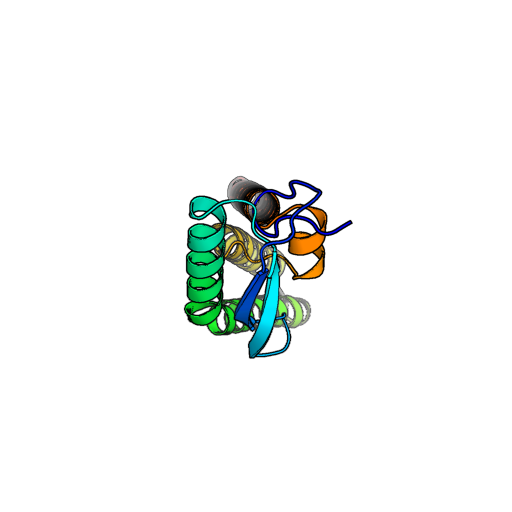 1
ATOM 768 C C . ALA A 1 98 ? -1.817 -3.867 3.073 1.00 92.06 98 ALA A C 1
ATOM 770 O O . ALA A 1 98 ? -3.035 -3.672 3.038 1.00 92.06 98 ALA A O 1
ATOM 771 N N . THR A 1 99 ? -1.290 -5.090 3.128 1.00 89.88 99 THR A N 1
ATOM 772 C CA . THR A 1 99 ? -2.132 -6.291 3.197 1.00 89.88 99 THR A CA 1
ATOM 773 C C . THR A 1 99 ? -2.963 -6.307 4.488 1.00 89.88 99 THR A C 1
ATOM 775 O O . THR A 1 99 ? -2.521 -5.748 5.501 1.00 89.88 99 THR A O 1
ATOM 778 N N . PRO A 1 100 ? -4.129 -6.984 4.512 1.00 87.62 100 PRO A N 1
ATOM 779 C CA . PRO A 1 100 ? -4.920 -7.121 5.735 1.00 87.62 100 PRO A CA 1
ATOM 780 C C . PRO A 1 100 ? -4.111 -7.700 6.897 1.00 87.62 100 PRO A C 1
ATOM 782 O O . PRO A 1 100 ? -4.217 -7.214 8.019 1.00 87.62 100 PRO A O 1
ATOM 785 N N . LEU A 1 101 ? -3.232 -8.669 6.618 1.00 89.38 101 LEU A N 1
ATOM 786 C CA . LEU A 1 101 ? -2.345 -9.267 7.616 1.00 89.38 101 LEU A CA 1
ATOM 787 C C . LEU A 1 101 ? -1.384 -8.228 8.217 1.00 89.38 101 LEU A C 1
ATOM 789 O O . LEU A 1 101 ? -1.215 -8.159 9.434 1.00 89.38 101 LEU A O 1
ATOM 793 N N . THR A 1 102 ? -0.789 -7.373 7.380 1.00 91.94 102 THR A N 1
ATOM 794 C CA . THR A 1 102 ? 0.079 -6.276 7.836 1.00 91.94 102 THR A CA 1
ATOM 795 C C . THR A 1 102 ? -0.695 -5.260 8.678 1.00 91.94 102 THR A C 1
ATOM 797 O O . THR A 1 102 ? -0.208 -4.843 9.731 1.00 91.94 102 THR A O 1
ATOM 800 N N . ASN A 1 103 ? -1.910 -4.896 8.255 1.00 92.69 103 ASN A N 1
ATOM 801 C CA . ASN A 1 103 ? -2.779 -3.983 9.002 1.00 92.69 103 ASN A CA 1
ATOM 802 C C . ASN A 1 103 ? -3.179 -4.565 10.363 1.00 92.69 103 ASN A C 1
ATOM 804 O O . ASN A 1 103 ? -3.136 -3.850 11.358 1.00 92.69 103 ASN A O 1
ATOM 808 N N . GLN A 1 104 ? -3.499 -5.859 10.437 1.00 89.25 104 GLN A N 1
ATOM 809 C CA . GLN A 1 104 ? -3.811 -6.539 11.699 1.00 89.25 104 GLN A CA 1
ATOM 810 C C . GLN A 1 104 ? -2.606 -6.602 12.643 1.00 89.25 104 GLN A C 1
ATOM 812 O O . GLN A 1 104 ? -2.756 -6.474 13.858 1.00 89.25 104 GLN A O 1
ATOM 817 N N . TRP A 1 105 ? -1.401 -6.796 12.102 1.00 91.25 105 TRP A N 1
ATOM 818 C CA . TRP A 1 105 ? -0.201 -6.940 12.920 1.00 91.25 105 TRP A CA 1
ATOM 819 C C . TRP A 1 105 ? 0.316 -5.604 13.466 1.00 91.25 105 TRP A C 1
ATOM 821 O O . TRP A 1 105 ? 0.696 -5.516 14.637 1.00 91.25 105 TRP A O 1
ATOM 831 N N . LEU A 1 106 ? 0.314 -4.556 12.636 1.00 93.44 106 LEU A N 1
ATOM 832 C CA . LEU A 1 106 ? 0.921 -3.258 12.953 1.00 93.44 106 LEU A CA 1
ATOM 833 C C . LEU A 1 106 ? -0.091 -2.169 13.324 1.00 93.44 106 LEU A C 1
ATOM 835 O O . LEU A 1 106 ? 0.280 -1.219 14.019 1.00 93.44 106 LEU A O 1
ATOM 839 N N . GLY A 1 107 ? -1.343 -2.310 12.898 1.00 95.81 107 GLY A N 1
ATOM 840 C CA . GLY A 1 107 ? -2.334 -1.240 12.830 1.00 95.81 107 GLY A CA 1
ATOM 841 C C . GLY A 1 107 ? -2.206 -0.436 11.531 1.00 95.81 107 GLY A C 1
ATOM 842 O O . GLY A 1 107 ? -1.092 -0.142 11.085 1.00 95.81 107 GLY A O 1
ATOM 843 N N . ILE A 1 108 ? -3.342 -0.036 10.950 1.00 96.50 108 ILE A N 1
ATOM 844 C CA . ILE A 1 108 ? -3.435 0.737 9.696 1.00 96.50 108 ILE A CA 1
ATOM 845 C C . ILE A 1 108 ? -2.524 1.968 9.740 1.00 96.50 108 ILE A C 1
ATOM 847 O O . ILE A 1 108 ? -1.774 2.211 8.797 1.00 96.50 108 ILE A O 1
ATOM 851 N N . LYS A 1 109 ? -2.499 2.706 10.860 1.00 97.12 109 LYS A N 1
ATOM 852 C CA . LYS A 1 109 ? -1.680 3.919 11.004 1.00 97.12 109 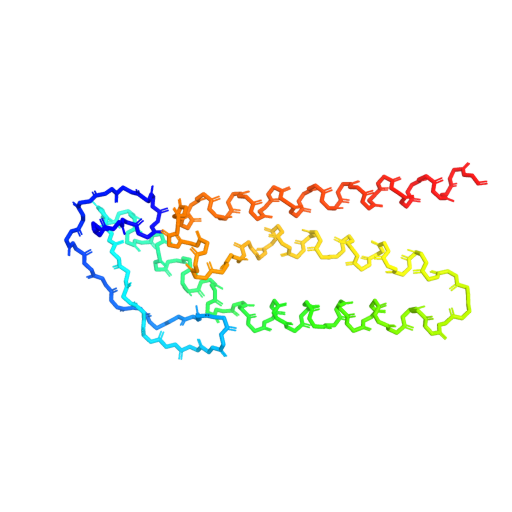LYS A CA 1
ATOM 853 C C . LYS A 1 109 ? -0.193 3.657 10.750 1.00 97.12 109 LYS A C 1
ATOM 855 O O . LYS A 1 109 ? 0.464 4.414 10.037 1.00 97.12 109 LYS A O 1
ATOM 860 N N . LYS A 1 110 ? 0.354 2.594 11.350 1.00 96.88 110 LYS A N 1
ATOM 861 C CA . LYS A 1 110 ? 1.774 2.239 11.200 1.00 96.88 110 LYS A CA 1
ATOM 862 C C . LYS A 1 110 ? 2.045 1.614 9.837 1.00 96.88 110 LYS A C 1
ATOM 864 O O . LYS A 1 110 ? 3.056 1.939 9.223 1.00 96.88 110 LYS A O 1
ATOM 869 N N . ALA A 1 111 ? 1.141 0.762 9.359 1.00 96.88 111 ALA A N 1
ATOM 870 C CA . ALA A 1 111 ? 1.259 0.124 8.054 1.00 96.88 111 ALA A CA 1
ATOM 871 C C . ALA A 1 111 ? 1.315 1.162 6.920 1.00 96.88 111 ALA A C 1
ATOM 873 O O . ALA A 1 111 ? 2.235 1.124 6.107 1.00 96.88 111 ALA A O 1
ATOM 874 N N . VAL A 1 112 ? 0.419 2.155 6.931 1.00 97.06 112 VAL A N 1
ATOM 875 C CA . VAL A 1 112 ? 0.415 3.274 5.972 1.00 97.06 112 VAL A CA 1
ATOM 876 C C . VAL A 1 112 ? 1.740 4.036 5.993 1.00 97.06 112 VAL A C 1
ATOM 878 O O . VAL A 1 112 ? 2.297 4.336 4.937 1.00 97.06 112 VAL A O 1
ATOM 881 N N . LEU A 1 113 ? 2.271 4.336 7.181 1.00 97.50 113 LEU A N 1
ATOM 882 C CA . LEU A 1 113 ? 3.537 5.058 7.316 1.00 97.50 113 LEU A CA 1
ATOM 883 C C . LEU A 1 113 ? 4.705 4.259 6.723 1.00 97.50 113 LEU A C 1
ATOM 885 O O . LEU A 1 113 ? 5.514 4.818 5.985 1.00 97.50 113 LEU A O 1
ATOM 889 N N . ILE A 1 114 ? 4.759 2.952 6.989 1.00 97.31 114 ILE A N 1
ATOM 890 C CA . ILE A 1 114 ? 5.788 2.059 6.443 1.00 97.31 114 ILE A CA 1
ATOM 891 C C . ILE A 1 114 ? 5.696 1.986 4.919 1.00 97.31 114 ILE A C 1
ATOM 893 O O . ILE A 1 114 ? 6.712 2.150 4.251 1.00 97.31 114 ILE A O 1
ATOM 897 N N . VAL A 1 115 ? 4.498 1.800 4.355 1.00 97.12 115 VAL A N 1
ATOM 898 C CA . VAL A 1 115 ? 4.325 1.724 2.895 1.00 97.12 115 VAL A CA 1
ATOM 899 C C . VAL A 1 115 ? 4.735 3.035 2.219 1.00 97.12 115 VAL A C 1
ATOM 901 O O . VAL A 1 115 ? 5.442 3.001 1.213 1.00 97.12 115 VAL A O 1
ATOM 904 N N . ARG A 1 116 ? 4.386 4.194 2.796 1.00 97.69 116 ARG A N 1
ATOM 905 C CA . ARG A 1 116 ? 4.855 5.496 2.289 1.00 97.69 116 ARG A CA 1
ATOM 906 C C . ARG A 1 116 ? 6.374 5.628 2.354 1.00 97.69 116 ARG A C 1
ATOM 908 O O . ARG A 1 116 ? 6.974 6.108 1.397 1.00 97.69 116 ARG A O 1
ATOM 915 N N . GLY A 1 117 ? 6.987 5.194 3.456 1.00 98.00 117 GLY A N 1
ATOM 916 C CA . GLY A 1 117 ? 8.441 5.197 3.618 1.00 98.00 117 GLY A CA 1
ATOM 917 C C . GLY A 1 117 ? 9.146 4.323 2.579 1.00 98.00 117 GLY A C 1
ATOM 918 O O . GLY A 1 117 ? 10.109 4.768 1.961 1.00 98.00 117 GLY A O 1
ATOM 919 N N . LEU A 1 118 ? 8.624 3.118 2.326 1.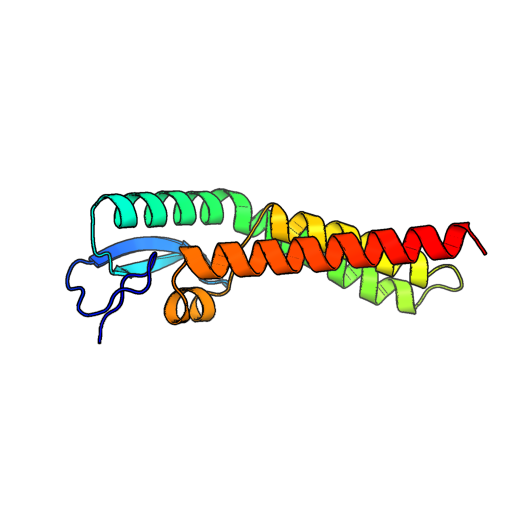00 97.00 118 LEU A N 1
ATOM 920 C CA . LEU A 1 118 ? 9.120 2.229 1.272 1.00 97.00 118 LEU A CA 1
ATOM 921 C C . LEU A 1 118 ? 8.974 2.863 -0.114 1.00 97.00 118 LEU A C 1
ATOM 923 O O . LEU A 1 118 ? 9.930 2.863 -0.884 1.00 97.00 118 LEU A O 1
ATOM 927 N N . GLY A 1 119 ? 7.814 3.452 -0.414 1.00 97.38 119 GLY A N 1
ATOM 928 C CA . GLY A 1 119 ? 7.586 4.149 -1.679 1.00 97.38 119 GLY A CA 1
ATOM 929 C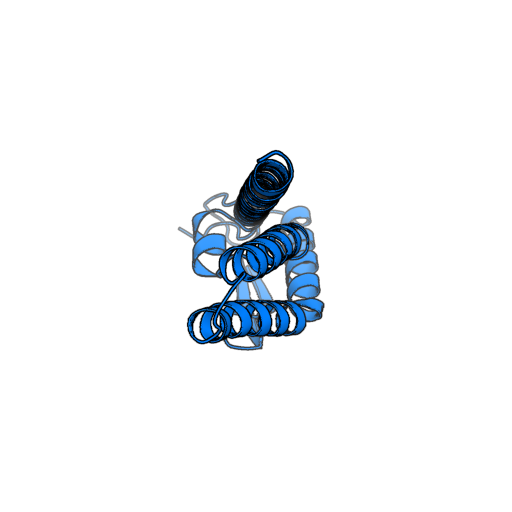 C . GLY A 1 119 ? 8.561 5.308 -1.904 1.00 97.38 119 GLY A C 1
ATOM 930 O O . GLY A 1 119 ? 9.104 5.450 -2.998 1.00 97.38 119 GLY A O 1
ATOM 931 N N . PHE A 1 120 ? 8.848 6.088 -0.857 1.00 98.06 120 PHE A N 1
ATOM 932 C CA . PHE A 1 120 ? 9.846 7.159 -0.907 1.00 98.06 120 PHE A CA 1
ATOM 933 C C . PHE A 1 120 ? 11.263 6.626 -1.126 1.00 98.06 120 PHE A C 1
ATOM 935 O O . PHE A 1 120 ? 11.981 7.155 -1.971 1.00 98.06 120 PHE A O 1
ATOM 942 N N . GLY A 1 121 ? 11.648 5.560 -0.418 1.00 97.94 121 GLY A N 1
ATOM 943 C CA . GLY A 1 121 ? 12.946 4.911 -0.600 1.00 97.94 121 GLY A CA 1
ATOM 944 C C . GLY A 1 121 ? 13.158 4.419 -2.033 1.00 97.94 121 GLY A C 1
ATOM 945 O O . GLY A 1 121 ? 14.190 4.720 -2.625 1.00 97.94 121 GLY A O 1
ATOM 946 N N . ILE A 1 122 ? 12.154 3.743 -2.605 1.00 96.81 122 ILE A N 1
ATOM 947 C CA . ILE A 1 122 ? 12.180 3.257 -3.994 1.00 96.81 122 ILE A CA 1
ATOM 948 C C . ILE A 1 122 ? 12.275 4.428 -4.978 1.00 96.81 122 ILE A C 1
ATOM 950 O O . ILE A 1 122 ? 13.136 4.439 -5.851 1.00 96.81 122 ILE A O 1
ATOM 954 N N . ALA A 1 123 ? 11.418 5.443 -4.841 1.00 96.81 123 ALA A N 1
ATOM 955 C CA . ALA A 1 123 ? 11.439 6.585 -5.752 1.00 96.81 123 ALA A CA 1
ATOM 956 C C . ALA A 1 123 ? 12.798 7.307 -5.726 1.00 96.81 123 ALA A C 1
ATOM 958 O O . ALA A 1 123 ? 13.337 7.655 -6.774 1.00 96.81 123 ALA A O 1
ATOM 959 N N . LEU A 1 124 ? 13.378 7.489 -4.537 1.00 97.25 124 LEU A N 1
ATOM 960 C CA . LEU A 1 124 ? 14.677 8.133 -4.378 1.00 97.25 124 LEU A CA 1
ATOM 961 C C . LEU A 1 124 ? 15.815 7.304 -4.991 1.00 97.25 124 LEU A C 1
ATOM 963 O O . LEU A 1 124 ? 16.672 7.874 -5.667 1.00 97.25 124 LEU A O 1
ATOM 967 N N . SER A 1 125 ? 15.822 5.981 -4.788 1.00 95.69 125 SER A N 1
ATOM 968 C CA . SER A 1 125 ? 16.854 5.111 -5.364 1.00 95.69 125 SER A CA 1
ATOM 969 C C . SER A 1 125 ? 16.816 5.103 -6.890 1.00 95.69 125 SER A C 1
ATOM 971 O O . SER A 1 125 ? 17.868 5.158 -7.521 1.00 95.69 125 SER A O 1
ATOM 973 N N . GLU A 1 126 ? 15.622 5.104 -7.489 1.00 94.81 126 GLU A N 1
ATOM 974 C CA . GLU A 1 126 ? 15.475 5.128 -8.948 1.00 94.81 126 GLU A CA 1
ATOM 975 C C . GLU A 1 126 ? 15.875 6.482 -9.544 1.00 94.81 126 GLU A C 1
ATOM 977 O O . GLU A 1 126 ? 16.570 6.527 -10.556 1.00 94.81 126 GLU A O 1
ATOM 982 N N . VAL A 1 127 ? 15.525 7.601 -8.895 1.00 95.19 127 VAL A N 1
ATOM 983 C CA . VAL A 1 127 ? 15.991 8.934 -9.322 1.00 95.19 127 VAL A CA 1
ATOM 984 C C . VAL A 1 127 ? 17.517 9.014 -9.287 1.00 95.19 127 VAL A C 1
ATOM 986 O O . VAL A 1 127 ? 18.126 9.509 -10.238 1.00 95.19 127 VAL A O 1
ATOM 989 N N . ALA A 1 128 ? 18.145 8.508 -8.223 1.00 94.19 128 ALA A N 1
ATOM 990 C CA . ALA A 1 128 ? 19.599 8.473 -8.108 1.00 94.19 128 ALA A CA 1
ATOM 991 C C . ALA A 1 128 ? 20.238 7.610 -9.210 1.00 94.19 128 ALA A C 1
ATOM 993 O O . ALA A 1 128 ? 21.196 8.047 -9.849 1.00 94.19 128 ALA A O 1
ATOM 994 N N . TYR A 1 129 ? 19.677 6.427 -9.481 1.00 92.50 129 TYR A N 1
ATOM 995 C CA . TYR A 1 129 ? 20.161 5.529 -10.530 1.00 92.50 129 TYR A CA 1
ATOM 996 C C . TYR A 1 129 ? 20.042 6.142 -11.931 1.00 92.50 129 TYR A C 1
ATOM 998 O O . TYR A 1 129 ? 21.013 6.142 -12.686 1.00 92.50 129 TYR A O 1
ATOM 1006 N N . ILE A 1 130 ? 18.883 6.717 -12.267 1.00 91.12 130 ILE A N 1
ATOM 1007 C CA . ILE A 1 130 ? 18.664 7.372 -13.563 1.00 91.12 130 ILE A CA 1
ATOM 1008 C C . ILE A 1 130 ? 19.647 8.534 -13.726 1.00 91.12 130 ILE A C 1
ATOM 1010 O O . ILE A 1 130 ? 20.297 8.645 -14.760 1.00 91.12 130 ILE A O 1
ATOM 1014 N N . SER A 1 131 ? 19.812 9.363 -12.693 1.00 90.19 131 SER A N 1
ATOM 1015 C CA . SER A 1 131 ? 20.739 10.501 -12.732 1.00 90.19 131 SER A CA 1
ATOM 1016 C C . SER A 1 131 ? 22.182 10.054 -12.974 1.00 90.19 131 SER A C 1
ATOM 1018 O O . SER A 1 131 ? 22.890 10.672 -13.762 1.00 90.19 131 SER A O 1
ATOM 1020 N N . TYR A 1 132 ? 22.606 8.953 -12.348 1.00 90.06 132 TYR A N 1
ATOM 1021 C CA . TYR A 1 132 ? 23.934 8.372 -12.547 1.00 90.06 132 TYR A CA 1
ATOM 1022 C C . TYR A 1 132 ? 24.173 7.917 -13.996 1.00 90.06 132 TYR A C 1
ATOM 1024 O O . TYR A 1 132 ? 25.255 8.146 -14.528 1.00 90.06 132 TYR A O 1
ATOM 1032 N N . GLN A 1 133 ? 23.164 7.341 -14.656 1.00 84.94 133 GLN A N 1
ATOM 1033 C CA . GLN A 1 133 ? 23.261 6.906 -16.058 1.00 84.94 133 GLN A CA 1
ATOM 1034 C C . GLN A 1 133 ? 23.418 8.064 -17.058 1.00 84.94 133 GLN A C 1
ATOM 1036 O O . GLN A 1 133 ? 23.916 7.835 -18.150 1.00 84.94 133 GLN A O 1
ATOM 1041 N N . PHE A 1 134 ? 22.991 9.285 -16.719 1.00 81.25 134 PHE A N 1
ATOM 1042 C CA . PHE A 1 134 ? 23.133 10.462 -17.593 1.00 81.25 134 PHE A CA 1
ATOM 1043 C C . PHE A 1 134 ? 24.438 11.243 -17.376 1.00 81.25 134 PHE A C 1
ATOM 1045 O O . PHE A 1 134 ? 24.737 12.153 -18.147 1.00 81.25 134 PHE A O 1
ATOM 1052 N N . ILE A 1 135 ? 25.184 10.936 -16.311 1.00 81.44 135 ILE A N 1
ATOM 1053 C CA . ILE A 1 135 ? 26.453 11.600 -15.975 1.00 81.44 135 ILE A CA 1
ATOM 1054 C C . ILE A 1 135 ? 27.662 10.845 -16.565 1.00 81.44 135 ILE A C 1
ATOM 1056 O O . ILE A 1 135 ? 28.725 11.447 -16.725 1.00 81.44 135 ILE A O 1
ATOM 1060 N N . LEU A 1 136 ? 27.506 9.559 -16.894 1.00 60.16 136 LEU A N 1
ATOM 1061 C CA . LEU A 1 136 ? 28.513 8.697 -17.531 1.00 60.16 136 LEU A CA 1
ATOM 1062 C C . LEU A 1 136 ? 28.243 8.522 -19.026 1.00 60.16 136 LEU A C 1
ATOM 1064 O O . LEU A 1 136 ? 29.242 8.400 -19.769 1.00 60.16 136 LEU A O 1
#

Foldseek 3Di:
DAAALAARHPDFDDWDWDQADQPPHTDTDIGTHDDPVSVVVVVVLRVVRRVCVVVLVVLVVVLVVQLVVLVVDPDDSVVSNLVSQLVQLVSQLVNVDDHSVLSRVRNPNVSSVVSNVSSVVSNVVSVVVVVVVVVD

Radius of gyration: 18.25 Å; chains: 1; bounding box: 47×22×52 Å

Sequence (136 aa):
MTKCAYCNKSDVESRVSINTWDGLGRRDQDFYYCSDVCLREIEDFSEYVNQNAKRFLVFVGVIVLSMVFSNGLPGNASLIVSIAGLILGILLIKYPFATPLTNQWLGIKKAVLIVRGLGFGIALSEVAYISYQFIL

pLDDT: mean 91.8, std 6.86, range [60.16, 98.06]